Protein AF-A0A3A0A248-F1 (afdb_monomer)

Radius of gyration: 30.62 Å; Cα contacts (8 Å, |Δi|>4): 79; chains: 1; bounding box: 76×44×83 Å

pLDDT: mean 77.92, std 23.48, range [29.11, 97.94]

Secondary structure (DSSP, 8-state):
---------------------------PPP---PPPPPSSHHHHHHHHHHHHHHHHHHHHHHHHHHHS--TT-HHHHHHHHHHHHHHHHHHHHHHT----GGGHHHHHHHHHHHHHHHHHHHHHHTT-

Mean predicted aligned error: 14.12 Å

Structure (mmCIF, N/CA/C/O backbone):
data_AF-A0A3A0A248-F1
#
_entry.id   AF-A0A3A0A248-F1
#
loop_
_atom_site.group_PDB
_atom_site.id
_atom_site.type_symbol
_atom_site.label_atom_id
_atom_site.label_alt_id
_atom_site.label_comp_id
_atom_site.label_asym_id
_atom_site.label_entity_id
_atom_site.label_seq_id
_atom_site.pdbx_PDB_ins_code
_atom_site.Cartn_x
_atom_site.Cartn_y
_atom_site.Cartn_z
_atom_site.occupancy
_atom_site.B_iso_or_equiv
_atom_site.auth_seq_id
_atom_site.auth_comp_id
_atom_site.auth_asym_id
_atom_site.auth_atom_id
_atom_site.pdbx_PDB_model_num
ATOM 1 N N . MET A 1 1 ? 54.049 33.594 62.233 1.00 39.94 1 MET A N 1
ATOM 2 C CA . MET A 1 1 ? 55.459 33.310 61.878 1.00 39.94 1 MET A CA 1
ATOM 3 C C . MET A 1 1 ? 55.909 32.084 62.657 1.00 39.94 1 MET A C 1
ATOM 5 O O . MET A 1 1 ? 55.478 31.968 63.795 1.00 39.94 1 MET A O 1
ATOM 9 N N . ALA A 1 2 ? 56.770 31.252 62.048 1.00 32.22 2 ALA A N 1
ATOM 10 C CA . ALA A 1 2 ? 57.270 29.936 62.500 1.00 32.22 2 ALA A CA 1
ATOM 11 C C . ALA A 1 2 ? 56.235 28.797 62.398 1.00 32.22 2 ALA A C 1
ATOM 13 O O . ALA A 1 2 ? 55.084 28.992 62.760 1.00 32.22 2 ALA A O 1
ATOM 14 N N . GLY A 1 3 ? 56.520 27.593 61.899 1.00 29.64 3 GLY A N 1
ATOM 15 C CA . GLY A 1 3 ? 57.706 26.941 61.324 1.00 29.64 3 GLY A CA 1
ATOM 16 C C . GLY A 1 3 ? 57.224 25.548 60.858 1.00 29.64 3 GLY A C 1
ATOM 17 O O . GLY A 1 3 ? 56.360 24.966 61.498 1.00 29.64 3 GLY A O 1
ATOM 18 N N . MET A 1 4 ? 57.448 25.149 59.607 1.00 29.11 4 MET A N 1
ATOM 19 C CA . MET A 1 4 ? 58.563 24.318 59.129 1.00 29.11 4 MET A CA 1
ATOM 20 C C . MET A 1 4 ? 58.540 22.834 59.584 1.00 29.11 4 MET A C 1
ATOM 22 O O . MET A 1 4 ? 58.670 22.528 60.761 1.00 29.11 4 MET A O 1
ATOM 26 N N . ILE A 1 5 ? 58.540 21.964 58.561 1.00 40.81 5 ILE A N 1
ATOM 27 C CA . ILE A 1 5 ? 59.083 20.591 58.465 1.00 40.81 5 ILE A CA 1
ATOM 28 C C . ILE A 1 5 ? 58.264 19.419 59.044 1.00 40.81 5 ILE A C 1
ATOM 30 O O . ILE A 1 5 ? 58.399 19.035 60.198 1.00 40.81 5 ILE A O 1
ATOM 34 N N . ALA A 1 6 ? 57.577 18.712 58.145 1.00 36.81 6 ALA A N 1
ATOM 35 C CA . ALA A 1 6 ? 57.529 17.248 58.122 1.00 36.81 6 ALA A CA 1
ATOM 36 C C . ALA A 1 6 ? 57.695 16.862 56.641 1.00 36.81 6 ALA A C 1
ATOM 38 O O . ALA A 1 6 ? 56.931 17.304 55.792 1.00 36.81 6 ALA A O 1
ATOM 39 N N . GLY A 1 7 ? 58.810 16.271 56.231 1.00 35.69 7 GLY A N 1
ATOM 40 C CA . GLY A 1 7 ? 59.058 14.850 56.445 1.00 35.69 7 GLY A CA 1
ATOM 41 C C . GLY A 1 7 ? 58.950 14.158 55.087 1.00 35.69 7 GLY A C 1
ATOM 42 O O . GLY A 1 7 ? 57.960 13.509 54.780 1.00 35.69 7 GLY A O 1
ATOM 43 N N . LEU A 1 8 ? 59.955 14.409 54.251 1.00 32.59 8 LEU A N 1
ATOM 44 C CA . LEU A 1 8 ? 60.153 13.843 52.923 1.00 32.59 8 LEU A CA 1
ATOM 45 C C . LEU A 1 8 ? 60.526 12.357 53.054 1.00 32.59 8 LEU A C 1
ATOM 47 O O . LEU A 1 8 ? 61.578 12.043 53.604 1.00 32.59 8 LEU A O 1
ATOM 51 N N . VAL A 1 9 ? 59.711 11.455 52.505 1.00 35.62 9 VAL A N 1
ATOM 52 C CA . VAL A 1 9 ? 60.151 10.098 52.147 1.00 35.62 9 VAL A CA 1
ATOM 53 C C . VAL A 1 9 ? 59.957 9.942 50.644 1.00 35.62 9 VAL A C 1
ATOM 55 O O . VAL A 1 9 ? 58.849 9.739 50.157 1.00 35.62 9 VAL A O 1
ATOM 58 N N . LEU A 1 10 ? 61.062 10.087 49.908 1.00 39.94 10 LEU A N 1
ATOM 59 C CA . LEU A 1 10 ? 61.178 9.639 48.526 1.00 39.94 10 LEU A CA 1
ATOM 60 C C . LEU A 1 10 ? 61.187 8.112 48.513 1.00 39.94 10 LEU A C 1
ATOM 62 O O . LEU A 1 10 ? 62.099 7.502 49.066 1.00 39.94 10 LEU A O 1
ATOM 66 N N . THR A 1 11 ? 60.251 7.503 47.794 1.00 40.66 11 THR A N 1
ATOM 67 C CA . THR A 1 11 ? 60.532 6.236 47.116 1.00 40.66 11 THR A CA 1
ATOM 68 C C . THR A 1 11 ? 60.042 6.315 45.681 1.00 40.66 11 THR A C 1
ATOM 70 O O . THR A 1 11 ? 59.021 6.923 45.366 1.00 40.66 11 THR A O 1
ATOM 73 N N . SER A 1 12 ? 60.902 5.805 44.814 1.00 39.94 12 SER A N 1
ATOM 74 C CA . SER A 1 12 ? 60.991 6.123 43.405 1.00 39.94 12 SER A CA 1
ATOM 75 C C . SER A 1 12 ? 59.865 5.534 42.568 1.00 39.94 12 SER A C 1
ATOM 77 O O . SER A 1 12 ? 59.382 4.426 42.783 1.00 39.94 12 SER A O 1
ATOM 79 N N . THR A 1 13 ? 59.527 6.302 41.546 1.00 44.97 13 THR A N 1
ATOM 80 C CA . THR A 1 13 ? 58.645 6.001 40.430 1.00 44.97 13 THR A CA 1
ATOM 81 C C . THR A 1 13 ? 59.115 4.780 39.636 1.00 44.97 13 THR A C 1
ATOM 83 O O . THR A 1 13 ? 60.264 4.731 39.203 1.00 44.97 13 THR A O 1
ATOM 86 N N . PHE A 1 14 ? 58.188 3.886 39.292 1.00 42.19 14 PHE A N 1
ATOM 87 C CA . PHE A 1 14 ? 58.197 3.243 37.979 1.00 42.19 14 PHE A CA 1
ATOM 88 C C . PHE A 1 14 ? 56.863 3.530 37.294 1.00 42.19 14 PHE A C 1
ATOM 90 O O . PHE A 1 14 ? 55.819 2.995 37.652 1.00 42.19 14 PHE A O 1
ATOM 97 N N . ILE A 1 15 ? 56.920 4.432 36.313 1.00 43.00 15 ILE A N 1
ATOM 98 C CA . ILE A 1 15 ? 55.854 4.677 35.345 1.00 43.00 15 ILE A CA 1
ATOM 99 C C . ILE A 1 15 ? 55.853 3.494 34.379 1.00 43.00 15 ILE A C 1
ATOM 101 O O . ILE A 1 15 ? 56.835 3.274 33.672 1.00 43.00 15 ILE A O 1
ATOM 105 N N . THR A 1 16 ? 54.742 2.768 34.304 1.00 38.66 16 THR A N 1
ATOM 106 C CA . THR A 1 16 ? 54.402 1.951 33.133 1.00 38.66 16 THR A CA 1
ATOM 107 C C . THR A 1 16 ? 53.162 2.553 32.471 1.00 38.66 16 THR A C 1
ATOM 109 O O . THR A 1 16 ? 52.197 2.918 33.135 1.00 38.66 16 THR A O 1
ATOM 112 N N . ARG A 1 17 ? 53.255 2.752 31.152 1.00 34.88 17 ARG A N 1
ATOM 113 C CA . ARG A 1 17 ? 52.268 3.388 30.266 1.00 34.88 17 ARG A CA 1
ATOM 114 C C . ARG A 1 17 ? 50.943 2.592 30.188 1.00 34.88 17 ARG A C 1
ATOM 116 O O . ARG A 1 17 ? 50.999 1.389 29.985 1.00 34.88 17 ARG A O 1
ATOM 123 N N . THR A 1 18 ? 49.814 3.308 30.323 1.00 41.06 18 THR A N 1
ATOM 124 C CA . THR A 1 18 ? 48.546 3.358 29.522 1.00 41.06 18 THR A CA 1
ATOM 125 C C . THR A 1 18 ? 48.153 2.107 28.682 1.00 41.06 18 THR A C 1
ATOM 127 O O . THR A 1 18 ? 49.028 1.598 27.985 1.00 41.06 18 THR A O 1
ATOM 130 N N . PRO A 1 19 ? 46.862 1.665 28.604 1.00 43.41 19 PRO A N 1
ATOM 131 C CA . PRO A 1 19 ? 45.691 2.541 28.493 1.00 43.41 19 PRO A CA 1
ATOM 132 C C . PRO A 1 19 ? 44.464 2.261 29.372 1.00 43.41 19 PRO A C 1
ATOM 134 O O . PRO A 1 19 ? 44.278 1.197 29.953 1.00 43.41 19 PRO A O 1
ATOM 137 N N . ALA A 1 20 ? 43.647 3.314 29.445 1.00 42.88 20 ALA A N 1
ATOM 138 C CA . ALA A 1 20 ? 42.375 3.421 30.135 1.00 42.88 20 ALA A CA 1
ATOM 139 C C . ALA A 1 20 ? 41.428 2.261 29.805 1.00 42.88 20 ALA A C 1
ATOM 141 O O . ALA A 1 20 ? 41.170 1.959 28.640 1.00 42.88 20 ALA A O 1
ATOM 142 N N . ALA A 1 21 ? 40.877 1.652 30.853 1.00 41.91 21 ALA A N 1
ATOM 143 C CA . ALA A 1 21 ? 39.737 0.765 30.737 1.00 41.91 21 ALA A CA 1
ATOM 144 C C . ALA A 1 21 ? 38.492 1.594 30.385 1.00 41.91 21 ALA A C 1
ATOM 146 O O . ALA A 1 21 ? 37.978 2.341 31.213 1.00 41.91 21 ALA A O 1
ATOM 147 N N . SER A 1 22 ? 38.098 1.453 29.121 1.00 43.69 22 SER A N 1
ATOM 148 C CA . SER A 1 22 ? 36.746 1.465 28.561 1.00 43.69 22 SER A CA 1
ATOM 149 C C . SER A 1 22 ? 35.740 2.476 29.107 1.00 43.69 22 SER A C 1
ATOM 151 O O . SER A 1 22 ? 35.156 2.327 30.177 1.00 43.69 22 SER A O 1
ATOM 153 N N . GLU A 1 23 ? 35.482 3.444 28.237 1.00 43.66 23 GLU A N 1
ATOM 154 C CA . GLU A 1 23 ? 34.335 4.336 28.175 1.00 43.66 23 GLU A CA 1
ATOM 155 C C . GLU A 1 23 ? 33.047 3.693 28.715 1.00 43.66 23 GLU A C 1
ATOM 157 O O . GLU A 1 23 ? 32.578 2.655 28.237 1.00 43.66 23 GLU A O 1
ATOM 162 N N . ALA A 1 24 ? 32.453 4.358 29.706 1.00 39.50 24 ALA A N 1
ATOM 163 C CA . ALA A 1 24 ? 31.053 4.196 30.039 1.00 39.50 24 ALA A CA 1
ATOM 164 C C . ALA A 1 24 ? 30.239 4.548 28.787 1.00 39.50 24 ALA A C 1
ATOM 166 O O . ALA A 1 24 ? 30.026 5.714 28.468 1.00 39.50 24 ALA A O 1
ATOM 167 N N . SER A 1 25 ? 29.834 3.520 28.044 1.00 41.91 25 SER A N 1
ATOM 168 C CA . SER A 1 25 ? 28.882 3.647 26.951 1.00 41.91 25 SER A CA 1
ATOM 169 C C . SER A 1 25 ? 27.530 4.008 27.564 1.00 41.91 25 SER A C 1
ATOM 171 O O . SER A 1 25 ? 26.768 3.139 27.996 1.00 41.91 25 SER A O 1
ATOM 173 N N . GLU A 1 26 ? 27.260 5.311 27.661 1.00 44.22 26 GLU A N 1
ATOM 174 C CA . GLU A 1 26 ? 25.910 5.849 27.783 1.00 44.22 26 GLU A CA 1
ATOM 175 C C . GLU A 1 26 ? 25.095 5.272 26.626 1.00 44.22 26 GLU A C 1
ATOM 177 O O . GLU A 1 26 ? 25.164 5.724 25.482 1.00 44.22 26 GLU A O 1
ATOM 182 N N . ARG A 1 27 ? 24.330 4.216 26.912 1.00 47.25 27 ARG A N 1
ATOM 183 C CA . ARG A 1 27 ? 23.255 3.789 26.028 1.00 47.25 27 ARG A CA 1
ATOM 184 C C . ARG A 1 27 ? 22.237 4.918 26.017 1.00 47.25 27 ARG A C 1
ATOM 186 O O . ARG A 1 27 ? 21.394 5.008 26.905 1.00 47.25 27 ARG A O 1
ATOM 193 N N . GLN A 1 28 ? 22.330 5.768 25.004 1.00 43.03 28 GLN A N 1
ATOM 194 C CA . GLN A 1 28 ? 21.237 6.630 24.592 1.00 43.03 28 GLN A CA 1
ATOM 195 C C . GLN A 1 28 ? 19.978 5.749 24.496 1.00 43.03 28 GLN A C 1
ATOM 197 O O . GLN A 1 28 ? 20.024 4.722 23.808 1.00 43.03 28 GLN A O 1
ATOM 202 N N . PRO A 1 29 ? 18.886 6.058 25.221 1.00 54.00 29 PRO A N 1
ATOM 203 C CA . PRO A 1 29 ? 17.676 5.263 25.129 1.00 54.00 29 PRO A CA 1
ATOM 204 C C . PRO A 1 29 ? 17.223 5.287 23.672 1.00 54.00 29 PRO A C 1
ATOM 206 O O . PRO A 1 29 ? 16.965 6.348 23.104 1.00 54.00 29 PRO A O 1
ATOM 209 N N . VAL A 1 30 ? 17.180 4.107 23.053 1.00 51.12 30 VAL A N 1
ATOM 210 C CA . VAL A 1 30 ? 16.521 3.931 21.761 1.00 51.12 30 VAL A CA 1
ATOM 211 C C . VAL A 1 30 ? 15.094 4.437 21.966 1.00 51.12 30 VAL A C 1
ATOM 213 O O . VAL A 1 30 ? 14.451 3.976 22.914 1.00 51.12 30 VAL A O 1
ATOM 216 N N . PRO A 1 31 ? 14.594 5.403 21.173 1.00 51.19 31 PRO A N 1
ATOM 217 C CA . PRO A 1 31 ? 13.211 5.823 21.291 1.00 51.19 31 PRO A CA 1
ATOM 218 C C . PRO A 1 31 ? 12.339 4.593 21.057 1.00 51.19 31 PRO A C 1
ATOM 220 O O . PRO A 1 31 ? 12.257 4.065 19.948 1.00 51.19 31 PRO A O 1
ATOM 223 N N . THR A 1 32 ? 11.721 4.101 22.127 1.00 52.72 32 THR A N 1
ATOM 224 C CA . THR A 1 32 ? 10.654 3.119 22.023 1.00 52.72 32 THR A CA 1
ATOM 225 C C . THR A 1 32 ? 9.507 3.840 21.331 1.00 52.72 32 THR A C 1
ATOM 227 O O . THR A 1 32 ? 8.808 4.643 21.946 1.00 52.72 32 THR A O 1
ATOM 230 N N . PHE A 1 33 ? 9.355 3.614 20.026 1.00 48.91 33 PHE A N 1
ATOM 231 C CA . PHE A 1 33 ? 8.180 4.041 19.279 1.00 48.91 33 PHE A CA 1
ATOM 232 C C . PHE A 1 33 ? 7.001 3.197 19.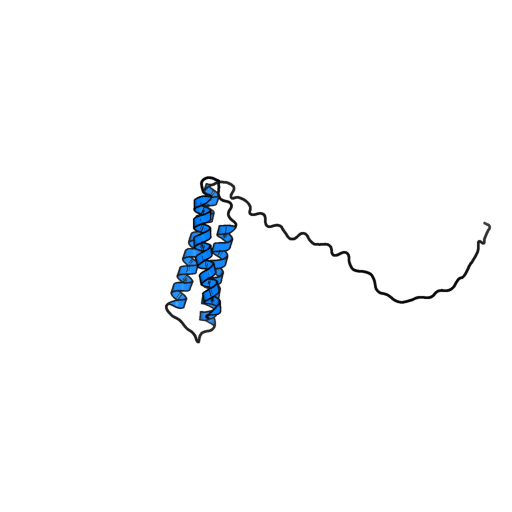755 1.00 48.91 33 PHE A C 1
ATOM 234 O O . PHE A 1 33 ? 6.676 2.166 19.171 1.00 48.91 33 PHE A O 1
ATOM 241 N N . THR A 1 34 ? 6.394 3.602 20.864 1.00 53.91 34 THR A N 1
ATOM 242 C CA . THR A 1 34 ? 5.118 3.040 21.287 1.00 53.91 34 THR A CA 1
ATOM 243 C C . THR A 1 34 ? 4.077 3.504 20.270 1.00 53.91 34 THR A C 1
ATOM 245 O O . THR A 1 34 ? 3.926 4.716 20.096 1.00 53.91 34 THR A O 1
ATOM 248 N N . PRO A 1 35 ? 3.388 2.596 19.558 1.00 56.50 35 PRO A N 1
ATOM 249 C CA . PRO A 1 35 ? 2.324 2.995 18.650 1.00 56.50 35 PRO A CA 1
ATOM 250 C C . PRO A 1 35 ? 1.252 3.732 19.454 1.00 56.50 35 PRO A C 1
ATOM 252 O O . PRO A 1 35 ? 0.661 3.173 20.378 1.00 56.50 35 PRO A O 1
ATOM 255 N N . THR A 1 36 ? 1.040 5.011 19.146 1.00 57.03 36 THR A N 1
ATOM 256 C CA . THR A 1 36 ? -0.028 5.795 19.765 1.00 57.03 36 THR A CA 1
ATOM 257 C C . THR A 1 36 ? -1.357 5.254 19.254 1.00 57.03 36 THR A C 1
ATOM 259 O O . THR A 1 36 ? -1.577 5.268 18.038 1.00 57.03 36 THR A O 1
ATOM 262 N N . PRO A 1 37 ? -2.258 4.787 20.134 1.00 55.47 37 PRO A N 1
ATOM 263 C CA . PRO A 1 37 ? -3.579 4.393 19.698 1.00 55.47 37 PRO A CA 1
ATOM 264 C C . PRO A 1 37 ? -4.285 5.599 19.073 1.00 55.47 37 PRO A C 1
ATOM 266 O O . PRO A 1 37 ? -4.219 6.693 19.641 1.00 55.47 37 PRO A O 1
ATOM 269 N N . PRO A 1 38 ? -4.964 5.437 17.929 1.00 61.00 38 PRO A N 1
ATOM 270 C CA . PRO A 1 38 ? -5.916 6.442 17.481 1.00 61.00 38 PRO A CA 1
ATOM 271 C C . PRO A 1 38 ? -6.885 6.764 18.630 1.00 61.00 38 PRO A C 1
ATOM 273 O O . PRO A 1 38 ? -7.354 5.860 19.324 1.00 61.00 38 PRO A O 1
ATOM 276 N N . ALA A 1 39 ? -7.150 8.054 18.858 1.00 56.81 39 ALA A N 1
ATOM 277 C CA . ALA A 1 39 ? -7.889 8.540 20.028 1.00 56.81 39 ALA A CA 1
ATOM 278 C C . ALA A 1 39 ? -9.336 8.006 20.104 1.00 56.81 39 ALA A C 1
ATOM 280 O O . ALA A 1 39 ? -9.964 8.050 21.163 1.00 56.81 39 ALA A O 1
ATOM 281 N N . SER A 1 40 ? -9.853 7.469 18.995 1.00 67.56 40 SER A N 1
ATOM 282 C CA . SER A 1 40 ? -11.158 6.827 18.882 1.00 67.56 40 SER A CA 1
ATOM 283 C C . SER A 1 40 ? -11.181 5.727 17.808 1.00 67.56 40 SER A C 1
ATOM 285 O O . SER A 1 40 ? -10.301 5.628 16.950 1.00 67.56 40 SER A O 1
ATOM 287 N N . GLY A 1 41 ? -12.247 4.917 17.796 1.00 69.69 41 GLY A N 1
ATOM 288 C CA . GLY A 1 41 ? -12.485 3.947 16.720 1.00 69.69 41 GLY A CA 1
ATOM 289 C C . GLY A 1 41 ? -12.728 4.585 15.342 1.00 69.69 41 GLY A C 1
ATOM 290 O O . GLY A 1 41 ? -12.431 3.959 14.327 1.00 69.69 41 GLY A O 1
ATOM 291 N N . ALA A 1 42 ? -13.217 5.830 15.290 1.00 75.06 42 ALA A N 1
ATOM 292 C CA . ALA A 1 42 ? -13.369 6.576 14.038 1.00 75.06 42 ALA A CA 1
ATOM 293 C C . ALA A 1 42 ? -12.005 7.000 13.469 1.00 75.06 42 ALA A C 1
ATOM 295 O O . ALA A 1 42 ? -11.764 6.847 12.272 1.00 75.06 42 ALA A O 1
ATOM 296 N N . ASP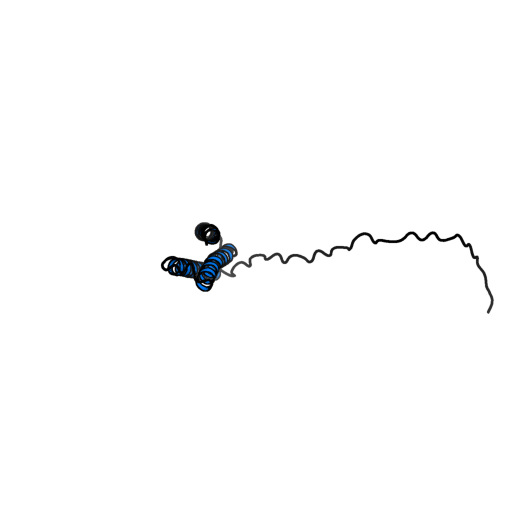 A 1 43 ? -11.088 7.437 14.338 1.00 86.19 43 ASP A N 1
ATOM 297 C CA . ASP A 1 43 ? -9.712 7.771 13.954 1.00 86.19 43 ASP A CA 1
ATOM 298 C C . ASP A 1 43 ? -8.971 6.532 13.435 1.00 86.19 43 ASP A C 1
ATOM 300 O O . ASP A 1 43 ? -8.256 6.600 12.434 1.00 86.19 43 ASP A O 1
ATOM 304 N N . TYR A 1 44 ? -9.206 5.370 14.059 1.00 90.50 44 TYR A N 1
ATOM 305 C CA . TYR A 1 44 ? -8.697 4.094 13.563 1.00 90.50 44 TYR A CA 1
ATOM 306 C C . TYR A 1 44 ? -9.214 3.782 12.154 1.00 90.50 44 TYR A C 1
ATOM 308 O O . TYR A 1 44 ? -8.422 3.471 11.266 1.00 90.50 44 TYR A O 1
ATOM 316 N N . ALA A 1 45 ? -10.530 3.861 11.935 1.00 90.12 45 ALA A N 1
ATOM 317 C CA . ALA A 1 45 ? -11.129 3.519 10.648 1.00 90.12 45 ALA A CA 1
ATOM 318 C C . ALA A 1 45 ? -10.620 4.430 9.520 1.00 90.12 45 ALA A C 1
ATOM 320 O O . ALA A 1 45 ? -10.309 3.946 8.429 1.00 90.12 45 ALA A O 1
ATOM 321 N N . ALA A 1 46 ? -10.472 5.731 9.790 1.00 91.88 46 ALA A N 1
ATOM 322 C CA . ALA A 1 46 ? -9.892 6.681 8.846 1.00 91.88 46 ALA A CA 1
ATOM 323 C C . ALA A 1 46 ? -8.430 6.332 8.520 1.00 91.88 46 ALA A C 1
ATOM 325 O O . ALA A 1 46 ? -8.066 6.240 7.347 1.00 91.88 46 ALA A O 1
ATOM 326 N N . ALA A 1 47 ? -7.611 6.055 9.539 1.00 92.25 47 ALA A N 1
ATOM 327 C CA . ALA A 1 47 ? -6.210 5.688 9.349 1.00 92.25 47 ALA A CA 1
ATOM 328 C C . ALA A 1 47 ? -6.045 4.357 8.594 1.00 92.25 47 ALA A C 1
ATOM 330 O O . ALA A 1 47 ? -5.221 4.255 7.684 1.00 92.25 47 ALA A O 1
ATOM 331 N N . ALA A 1 48 ? -6.862 3.349 8.911 1.00 92.25 48 ALA A N 1
ATOM 332 C CA . ALA A 1 48 ? -6.858 2.064 8.215 1.00 92.25 48 ALA A CA 1
ATOM 333 C C . ALA A 1 48 ? -7.290 2.210 6.746 1.00 92.25 48 ALA A C 1
ATOM 335 O O . ALA A 1 48 ? -6.697 1.588 5.864 1.00 92.25 48 ALA A O 1
ATOM 336 N N . THR A 1 49 ? -8.277 3.069 6.470 1.00 94.00 49 THR A N 1
ATOM 337 C CA . THR A 1 49 ? -8.726 3.389 5.104 1.00 94.00 49 THR A CA 1
ATOM 338 C C . THR A 1 49 ? -7.634 4.102 4.308 1.00 94.00 49 THR A C 1
ATOM 340 O O . THR A 1 49 ? -7.402 3.773 3.141 1.00 94.00 49 THR A O 1
ATOM 343 N N . GLN A 1 50 ? -6.924 5.046 4.931 1.00 94.69 50 GLN A N 1
ATOM 344 C CA . GLN A 1 50 ? -5.797 5.725 4.296 1.00 94.69 50 GLN A CA 1
ATOM 345 C C . GLN A 1 50 ? -4.682 4.730 3.957 1.00 94.69 50 GLN A C 1
ATOM 347 O O . GLN A 1 50 ? -4.256 4.666 2.807 1.00 94.69 50 GLN A O 1
ATOM 352 N N . ALA A 1 51 ? -4.285 3.879 4.909 1.00 93.31 51 ALA A N 1
ATOM 353 C CA . ALA A 1 51 ? -3.252 2.871 4.678 1.00 93.31 51 ALA A CA 1
ATOM 354 C C . ALA A 1 51 ? -3.639 1.874 3.566 1.00 93.31 51 ALA A C 1
ATOM 356 O O . ALA A 1 51 ? -2.804 1.510 2.737 1.00 93.31 51 ALA A O 1
ATOM 357 N N . GLN A 1 52 ? -4.912 1.467 3.492 1.00 94.88 52 GLN A N 1
ATOM 358 C CA . GLN A 1 52 ? -5.428 0.655 2.382 1.00 94.88 52 GLN A CA 1
ATOM 359 C C . GLN A 1 52 ? -5.357 1.377 1.036 1.00 94.88 52 GLN A C 1
ATOM 361 O O . GLN A 1 52 ? -4.997 0.769 0.027 1.00 94.88 52 GLN A O 1
ATOM 366 N N . THR A 1 53 ? -5.705 2.662 1.012 1.00 96.62 53 THR A N 1
ATOM 367 C CA . THR A 1 53 ? -5.655 3.481 -0.203 1.00 96.62 53 THR A CA 1
ATOM 368 C C . THR A 1 53 ? -4.221 3.601 -0.707 1.00 96.62 53 THR A C 1
ATOM 370 O O . THR A 1 53 ? -3.967 3.376 -1.891 1.00 96.62 53 THR A O 1
ATOM 373 N N . ASP A 1 54 ? -3.276 3.867 0.193 1.00 95.31 54 ASP A N 1
ATOM 374 C CA . ASP A 1 54 ? -1.852 3.957 -0.129 1.00 95.31 54 ASP A CA 1
ATOM 375 C C . ASP A 1 54 ? -1.322 2.626 -0.679 1.00 95.31 54 ASP A C 1
ATOM 377 O O . ASP A 1 54 ? -0.637 2.600 -1.705 1.00 95.31 54 ASP A O 1
ATOM 381 N N . LEU A 1 55 ? -1.712 1.505 -0.059 1.00 96.38 55 LEU A N 1
ATOM 382 C CA . LEU A 1 55 ? -1.373 0.162 -0.527 1.00 96.38 55 LEU A CA 1
ATOM 383 C C . LEU A 1 55 ? -1.914 -0.099 -1.941 1.00 96.38 55 LEU A C 1
ATOM 385 O O . LEU A 1 55 ? -1.170 -0.533 -2.822 1.00 96.38 55 LEU A O 1
ATOM 389 N N . ALA A 1 56 ? -3.194 0.193 -2.185 1.00 96.88 56 ALA A N 1
ATOM 390 C CA . ALA A 1 56 ? -3.834 -0.017 -3.482 1.00 96.88 56 ALA A CA 1
ATOM 391 C C . ALA A 1 56 ? -3.200 0.843 -4.588 1.00 96.88 56 ALA A C 1
ATOM 393 O O . ALA A 1 56 ? -2.981 0.368 -5.708 1.00 96.88 56 ALA A O 1
ATOM 394 N N . GLN A 1 57 ? -2.861 2.098 -4.280 1.00 97.81 57 GLN A N 1
ATOM 395 C CA . GLN A 1 57 ? -2.170 2.994 -5.204 1.00 97.81 57 GLN A CA 1
ATOM 396 C C . GLN A 1 57 ? -0.756 2.501 -5.525 1.00 97.81 57 GLN A C 1
ATOM 398 O O . GLN A 1 57 ? -0.357 2.512 -6.694 1.00 97.81 57 GLN A O 1
ATOM 403 N N . ALA A 1 58 ? -0.012 2.039 -4.516 1.00 96.88 58 ALA A N 1
ATOM 404 C CA . ALA A 1 58 ? 1.329 1.494 -4.693 1.00 96.88 58 ALA A CA 1
ATOM 405 C C . ALA A 1 58 ? 1.309 0.227 -5.565 1.00 96.88 58 ALA A C 1
ATOM 407 O O . ALA A 1 58 ? 2.017 0.168 -6.571 1.00 96.88 58 ALA A O 1
ATOM 408 N N . LEU A 1 59 ? 0.416 -0.725 -5.274 1.00 96.88 59 LEU A N 1
ATOM 409 C CA . LEU A 1 59 ? 0.225 -1.936 -6.083 1.00 96.88 59 LEU A CA 1
ATOM 410 C C . LEU A 1 59 ? -0.181 -1.607 -7.525 1.00 96.88 59 LEU A C 1
ATOM 412 O O . LEU A 1 59 ? 0.372 -2.162 -8.474 1.00 96.88 59 LEU A O 1
ATOM 416 N N . SER A 1 60 ? -1.086 -0.645 -7.713 1.00 97.94 60 SER A N 1
ATOM 417 C CA . SER A 1 60 ? -1.490 -0.185 -9.048 1.00 97.94 60 SER A CA 1
ATOM 418 C C . SER A 1 60 ? -0.335 0.473 -9.811 1.00 97.94 60 SER A C 1
ATOM 420 O O . SER A 1 60 ? -0.241 0.357 -11.035 1.00 97.94 60 SER A O 1
ATOM 422 N N . ARG A 1 61 ? 0.570 1.181 -9.120 1.00 97.56 61 ARG A N 1
ATOM 423 C CA . ARG A 1 61 ? 1.778 1.744 -9.740 1.00 97.56 61 ARG A CA 1
ATOM 424 C C . ARG A 1 61 ? 2.745 0.639 -10.157 1.00 97.56 61 ARG A C 1
ATOM 426 O O . ARG A 1 61 ? 3.208 0.695 -11.293 1.00 97.56 61 ARG A O 1
ATOM 433 N N . VAL A 1 62 ? 2.989 -0.355 -9.301 1.00 96.19 62 VAL A N 1
ATOM 434 C CA . VAL A 1 62 ? 3.806 -1.531 -9.643 1.00 96.19 62 VAL A CA 1
ATOM 435 C C . VAL A 1 62 ? 3.231 -2.236 -10.873 1.00 96.19 62 VAL A C 1
ATOM 437 O O . VAL A 1 62 ? 3.940 -2.411 -11.860 1.00 96.19 62 VAL A O 1
ATOM 440 N N . GLY A 1 63 ? 1.930 -2.546 -10.869 1.00 95.69 63 GLY A N 1
ATOM 441 C CA . GLY A 1 63 ? 1.261 -3.211 -11.990 1.00 95.69 63 GLY A CA 1
ATOM 442 C C . GLY A 1 63 ? 1.386 -2.446 -13.311 1.00 95.69 63 GLY A C 1
ATOM 443 O O . GLY A 1 63 ? 1.687 -3.045 -14.340 1.00 95.69 63 GLY A O 1
ATOM 444 N N . ARG A 1 64 ? 1.240 -1.112 -13.291 1.00 97.44 64 ARG A N 1
ATOM 445 C CA . ARG A 1 64 ? 1.444 -0.278 -14.490 1.00 97.44 64 ARG A CA 1
ATOM 446 C C . ARG A 1 64 ? 2.885 -0.300 -14.994 1.00 97.44 64 ARG A C 1
ATOM 448 O O . ARG A 1 64 ? 3.090 -0.407 -16.196 1.00 97.44 64 ARG A O 1
ATOM 455 N N . LEU A 1 65 ? 3.869 -0.186 -14.102 1.00 96.38 65 LEU A N 1
ATOM 456 C CA . LEU A 1 65 ? 5.280 -0.163 -14.495 1.00 96.38 65 LEU A CA 1
ATOM 457 C C . LEU A 1 65 ? 5.738 -1.516 -15.052 1.00 96.38 65 LEU A C 1
ATOM 459 O O . LEU A 1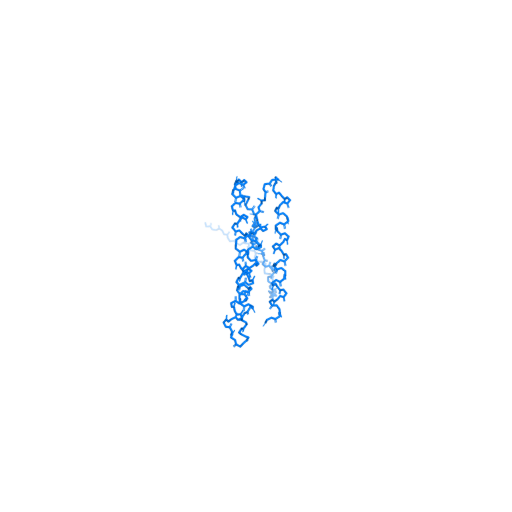 65 ? 6.442 -1.548 -16.059 1.00 96.38 65 LEU A O 1
ATOM 463 N N . ILE A 1 66 ? 5.309 -2.615 -14.428 1.00 93.25 66 ILE A N 1
ATOM 464 C CA . ILE A 1 66 ? 5.625 -3.977 -14.876 1.00 93.25 66 ILE A CA 1
ATOM 465 C C . ILE A 1 66 ? 4.868 -4.327 -16.165 1.00 93.25 66 ILE A C 1
ATOM 467 O O . ILE A 1 66 ? 5.409 -5.032 -17.011 1.00 93.25 66 ILE A O 1
ATOM 471 N N . GLY A 1 67 ? 3.652 -3.805 -16.361 1.00 94.75 67 GLY A N 1
ATOM 472 C CA . GLY A 1 67 ? 2.858 -4.040 -17.572 1.00 94.75 67 GLY A CA 1
ATOM 473 C C . GLY A 1 67 ? 3.475 -3.480 -18.860 1.00 94.75 67 GLY A C 1
ATOM 474 O O . GLY A 1 67 ? 3.139 -3.942 -19.948 1.00 94.75 67 GLY A O 1
ATOM 475 N N . THR A 1 68 ? 4.394 -2.517 -18.757 1.00 94.31 68 THR A N 1
ATOM 476 C CA . THR A 1 68 ? 5.148 -1.962 -19.892 1.00 94.31 68 THR A CA 1
ATOM 477 C C . THR A 1 68 ? 6.629 -1.827 -19.523 1.00 94.31 68 THR A C 1
ATOM 479 O O . THR A 1 68 ? 7.085 -0.721 -19.209 1.00 94.31 68 THR A O 1
ATOM 482 N N . PRO A 1 69 ? 7.388 -2.936 -19.506 1.00 92.56 69 PRO A N 1
ATOM 483 C CA . PRO A 1 69 ? 8.744 -2.938 -18.978 1.00 92.56 69 PRO A CA 1
ATOM 484 C C . PRO A 1 69 ? 9.708 -2.173 -19.891 1.00 92.56 69 PRO A C 1
ATOM 486 O O . PRO A 1 69 ? 9.663 -2.299 -21.116 1.00 92.56 69 PRO A O 1
ATOM 489 N N . LYS A 1 70 ? 10.622 -1.411 -19.284 1.00 94.19 70 LYS A N 1
ATOM 490 C CA . LYS A 1 70 ? 11.721 -0.717 -19.971 1.00 94.19 70 LYS A CA 1
ATOM 491 C C . LYS A 1 70 ? 13.057 -1.163 -19.380 1.00 94.19 70 LYS A C 1
ATOM 493 O O . LYS A 1 70 ? 13.723 -0.412 -18.684 1.00 94.19 70 LYS A O 1
ATOM 498 N N . LEU A 1 71 ? 13.438 -2.410 -19.651 1.00 91.12 71 LEU A N 1
ATOM 499 C CA . LEU A 1 71 ? 14.560 -3.080 -18.974 1.00 91.12 71 LEU A CA 1
ATOM 500 C C . LEU A 1 71 ? 15.924 -2.392 -19.165 1.00 91.12 71 LEU A C 1
ATOM 502 O O . LEU A 1 71 ? 16.813 -2.554 -18.341 1.00 91.12 71 LEU A O 1
ATOM 506 N N . SER A 1 72 ? 16.097 -1.619 -20.238 1.00 94.44 72 SER A N 1
ATOM 507 C CA . SER A 1 72 ? 17.316 -0.841 -20.492 1.00 94.44 72 SER A CA 1
ATOM 508 C C . SER A 1 72 ? 17.302 0.561 -19.867 1.00 94.44 72 SER A C 1
ATOM 510 O O . SER A 1 72 ? 18.266 1.305 -20.027 1.00 94.44 72 SER A O 1
ATOM 512 N N . ASP A 1 73 ? 16.206 0.960 -19.220 1.00 95.06 73 ASP A N 1
ATOM 513 C CA . ASP A 1 73 ? 15.998 2.289 -18.648 1.00 95.06 73 ASP A CA 1
ATOM 514 C C . ASP A 1 73 ? 16.174 2.238 -17.122 1.00 95.06 73 ASP A C 1
ATOM 516 O O . ASP A 1 73 ? 15.332 1.716 -16.390 1.00 95.06 73 ASP A O 1
ATOM 520 N N . ALA A 1 74 ? 17.277 2.811 -16.632 1.00 94.25 74 ALA A N 1
ATOM 521 C CA . ALA A 1 74 ? 17.575 2.866 -15.201 1.00 94.25 74 ALA A CA 1
ATOM 522 C C . ALA A 1 74 ? 16.560 3.709 -14.403 1.00 94.25 74 ALA A C 1
ATOM 524 O O . ALA A 1 74 ? 16.374 3.484 -13.20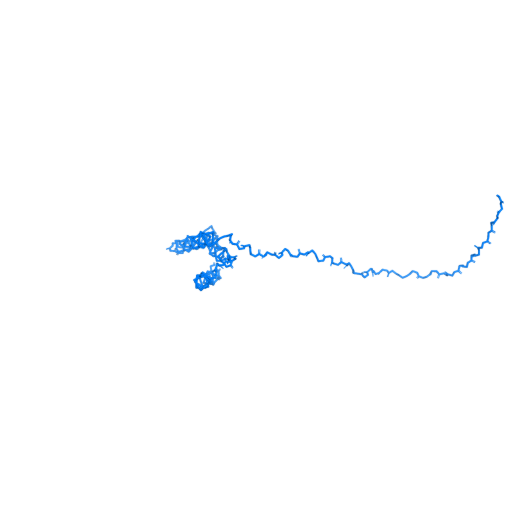8 1.00 94.25 74 ALA A O 1
ATOM 525 N N . ALA A 1 75 ? 15.883 4.672 -15.039 1.00 96.00 75 ALA A N 1
ATOM 526 C CA . ALA A 1 75 ? 14.830 5.432 -14.373 1.00 96.00 75 ALA A CA 1
ATOM 527 C C . ALA A 1 75 ? 13.581 4.567 -14.167 1.00 96.00 75 ALA A C 1
ATOM 529 O O . ALA A 1 75 ? 12.940 4.655 -13.123 1.00 96.00 75 ALA A O 1
ATOM 530 N N . TRP A 1 76 ? 13.263 3.687 -15.122 1.00 95.94 76 TRP A N 1
ATOM 531 C CA . TRP A 1 76 ? 12.160 2.737 -14.974 1.00 95.94 76 TRP A CA 1
ATOM 532 C C . TRP A 1 76 ? 12.400 1.755 -13.824 1.00 95.94 76 TRP A C 1
ATOM 534 O O . TRP A 1 76 ? 11.493 1.552 -13.018 1.00 95.94 76 TRP A O 1
ATOM 544 N N . SER A 1 77 ? 13.602 1.180 -13.699 1.00 94.56 77 SER A N 1
ATOM 545 C CA . SER A 1 77 ? 13.899 0.263 -12.587 1.00 94.56 77 SER A CA 1
ATOM 546 C C . SER A 1 77 ? 13.850 0.981 -11.233 1.00 94.56 77 SER A C 1
ATOM 548 O O . SER A 1 77 ? 13.245 0.472 -10.288 1.00 94.56 77 SER A O 1
ATOM 550 N N . GLY A 1 78 ? 14.375 2.210 -11.160 1.00 95.31 78 GLY A N 1
ATOM 551 C CA . GLY A 1 78 ? 14.233 3.076 -9.986 1.00 95.31 78 GLY A CA 1
ATOM 552 C C . GLY A 1 78 ? 12.769 3.346 -9.613 1.00 95.31 78 GLY A C 1
ATOM 553 O O . GLY A 1 78 ? 12.397 3.244 -8.443 1.00 95.31 78 GLY A O 1
ATOM 554 N N . ASP A 1 79 ? 11.917 3.613 -10.603 1.00 96.12 79 ASP A N 1
ATOM 555 C CA . ASP A 1 79 ? 10.476 3.809 -10.423 1.00 96.12 79 ASP A CA 1
ATOM 556 C C . ASP A 1 79 ? 9.766 2.549 -9.904 1.00 96.12 79 ASP A C 1
ATOM 558 O O . ASP A 1 79 ? 8.862 2.650 -9.067 1.00 96.12 79 ASP A O 1
ATOM 562 N N . VAL A 1 80 ? 10.157 1.362 -10.383 1.00 95.81 80 VAL A N 1
ATOM 563 C CA . VAL A 1 80 ? 9.598 0.085 -9.913 1.00 95.81 80 VAL A CA 1
ATOM 564 C C . VAL A 1 80 ? 9.976 -0.152 -8.454 1.00 95.81 80 VAL A C 1
ATOM 566 O O . VAL A 1 80 ? 9.090 -0.414 -7.638 1.00 95.81 80 VAL A O 1
ATOM 569 N N . HIS A 1 81 ? 11.250 0.022 -8.096 1.00 95.06 81 HIS A N 1
ATOM 570 C CA . HIS A 1 81 ? 11.709 -0.106 -6.710 1.00 95.06 81 HIS A CA 1
ATOM 571 C C . HIS A 1 81 ? 11.029 0.906 -5.785 1.00 95.06 81 HIS A C 1
ATOM 573 O O . HIS A 1 81 ? 10.567 0.544 -4.704 1.00 95.06 81 HIS A O 1
ATOM 579 N N . ALA A 1 82 ? 10.876 2.158 -6.222 1.00 95.25 82 ALA A N 1
ATOM 580 C CA . ALA A 1 82 ? 10.162 3.173 -5.455 1.00 95.25 82 ALA A CA 1
ATOM 581 C C . ALA A 1 82 ? 8.681 2.810 -5.243 1.00 95.25 82 ALA A C 1
ATOM 583 O O . ALA A 1 82 ? 8.120 3.081 -4.180 1.00 95.25 82 ALA A O 1
ATOM 584 N N . ALA A 1 83 ? 8.029 2.194 -6.232 1.00 95.94 83 ALA A N 1
ATOM 585 C CA . ALA A 1 83 ? 6.652 1.729 -6.098 1.00 95.94 83 ALA A CA 1
ATOM 586 C C . ALA A 1 83 ? 6.533 0.534 -5.133 1.00 95.94 83 ALA A C 1
ATOM 588 O O . ALA A 1 83 ? 5.614 0.510 -4.315 1.00 95.94 83 ALA A O 1
ATOM 589 N N . MET A 1 84 ? 7.477 -0.411 -5.172 1.00 95.50 84 MET A N 1
ATOM 590 C CA . MET A 1 84 ? 7.547 -1.536 -4.230 1.00 95.50 84 MET A CA 1
ATOM 591 C C . MET A 1 84 ? 7.802 -1.062 -2.791 1.00 95.50 84 MET A C 1
ATOM 593 O O . MET A 1 84 ? 7.083 -1.467 -1.881 1.00 95.50 84 MET A O 1
ATOM 597 N N . ALA A 1 85 ? 8.718 -0.114 -2.581 1.00 95.31 85 ALA A N 1
ATOM 598 C CA . ALA A 1 85 ? 8.975 0.476 -1.262 1.00 95.31 85 ALA A CA 1
ATOM 599 C C . ALA A 1 85 ? 7.740 1.193 -0.673 1.00 95.31 85 ALA A C 1
ATOM 601 O O . ALA A 1 85 ? 7.534 1.225 0.544 1.00 95.31 85 ALA A O 1
ATOM 602 N N . ARG A 1 86 ? 6.862 1.745 -1.524 1.00 95.69 86 ARG A N 1
ATOM 603 C CA . ARG A 1 86 ? 5.582 2.324 -1.076 1.00 95.69 86 ARG A CA 1
ATOM 604 C C . ARG A 1 86 ? 4.596 1.263 -0.584 1.00 95.69 86 ARG A C 1
ATOM 606 O O . ARG A 1 86 ? 3.854 1.549 0.351 1.00 95.69 86 ARG A O 1
ATOM 613 N N . VAL A 1 87 ? 4.604 0.053 -1.154 1.00 97.00 87 VAL A N 1
ATOM 614 C CA . VAL A 1 87 ? 3.815 -1.082 -0.634 1.00 97.00 87 VAL A CA 1
ATOM 615 C C . VAL A 1 87 ? 4.271 -1.428 0.784 1.00 97.00 87 VAL A C 1
ATOM 617 O O . VAL A 1 87 ? 3.438 -1.577 1.677 1.00 97.00 87 VAL A O 1
ATOM 620 N N . GLU A 1 88 ? 5.585 -1.489 1.011 1.00 95.50 88 GLU A N 1
ATOM 621 C CA . GLU A 1 88 ? 6.159 -1.748 2.337 1.00 95.50 88 GLU A CA 1
ATOM 622 C C . GLU A 1 88 ? 5.779 -0.653 3.339 1.00 95.50 88 GLU A C 1
ATOM 624 O O . GLU A 1 88 ? 5.276 -0.949 4.419 1.00 95.50 88 GLU A O 1
ATOM 629 N N . THR A 1 89 ? 5.915 0.614 2.946 1.00 94.50 89 THR A N 1
ATOM 630 C CA . THR A 1 89 ? 5.559 1.766 3.792 1.00 94.50 89 THR A CA 1
ATOM 631 C C . THR A 1 89 ? 4.073 1.772 4.175 1.00 94.50 89 THR A C 1
ATOM 633 O O . THR A 1 89 ? 3.724 2.089 5.318 1.00 94.50 89 THR A O 1
ATOM 636 N N . ALA A 1 90 ? 3.185 1.414 3.243 1.00 93.75 90 ALA A N 1
ATOM 637 C CA . ALA A 1 90 ? 1.750 1.319 3.504 1.00 93.75 90 ALA A CA 1
ATOM 638 C C . ALA A 1 90 ? 1.428 0.172 4.475 1.00 93.75 90 ALA A C 1
ATOM 640 O O . ALA A 1 90 ? 0.667 0.360 5.426 1.00 93.75 90 ALA A O 1
ATOM 641 N N . TYR A 1 91 ? 2.062 -0.992 4.290 1.00 95.62 91 TYR A N 1
ATOM 642 C CA . TYR A 1 91 ? 1.963 -2.115 5.223 1.00 95.62 91 TYR A CA 1
ATOM 643 C C . TYR A 1 91 ? 2.456 -1.739 6.627 1.00 95.62 91 TYR A C 1
ATOM 645 O O . TYR A 1 91 ? 1.763 -1.991 7.610 1.00 95.62 91 TYR A O 1
ATOM 653 N N . GLU A 1 92 ? 3.615 -1.090 6.740 1.00 93.25 92 GLU A N 1
ATOM 654 C CA . GLU A 1 92 ? 4.145 -0.673 8.036 1.00 93.25 92 GLU A CA 1
ATOM 655 C C . GLU A 1 92 ? 3.234 0.332 8.748 1.00 93.25 92 GLU A C 1
ATOM 657 O O . GLU A 1 92 ? 3.029 0.257 9.959 1.00 93.25 92 GLU A O 1
ATOM 662 N N . SER A 1 93 ? 2.682 1.287 7.997 1.00 90.31 93 SER A N 1
ATOM 663 C CA . SER A 1 93 ? 1.730 2.259 8.534 1.00 90.31 93 SER A CA 1
ATOM 664 C C . SER A 1 93 ? 0.480 1.570 9.066 1.00 90.31 93 SER A C 1
ATOM 666 O O . SER A 1 93 ? 0.015 1.918 10.146 1.00 90.31 93 SER A O 1
ATOM 668 N N . LEU A 1 94 ? -0.008 0.551 8.356 1.00 93.56 94 LEU A N 1
ATOM 669 C CA . LEU A 1 94 ? -1.141 -0.253 8.783 1.00 93.56 94 LEU A CA 1
ATOM 670 C C . LEU A 1 94 ? -0.845 -1.013 10.085 1.00 93.56 94 LEU A C 1
ATOM 672 O O . LEU A 1 94 ? -1.618 -0.881 11.024 1.00 93.56 94 LEU A O 1
ATOM 676 N N . VAL A 1 95 ? 0.255 -1.770 10.184 1.00 94.38 95 VAL A N 1
ATOM 677 C CA . VAL A 1 95 ? 0.543 -2.597 11.383 1.00 94.38 95 VAL A CA 1
ATOM 678 C C . VAL A 1 95 ? 0.883 -1.789 12.635 1.00 94.38 95 VAL A C 1
ATOM 680 O O . VAL A 1 95 ? 0.845 -2.324 13.738 1.00 94.38 95 VAL A O 1
ATOM 683 N N . ARG A 1 96 ? 1.220 -0.503 12.480 1.00 92.19 96 ARG A N 1
ATOM 684 C CA . ARG A 1 96 ? 1.420 0.428 13.600 1.00 92.19 96 ARG A CA 1
ATOM 685 C C . ARG A 1 96 ? 0.107 0.956 14.181 1.00 92.19 96 ARG A C 1
ATOM 687 O O . ARG A 1 96 ? 0.135 1.578 15.240 1.00 92.19 96 ARG A O 1
ATOM 694 N N . LEU A 1 97 ? -1.030 0.740 13.517 1.00 91.12 97 LEU A N 1
ATOM 695 C CA . LEU A 1 97 ? -2.327 1.14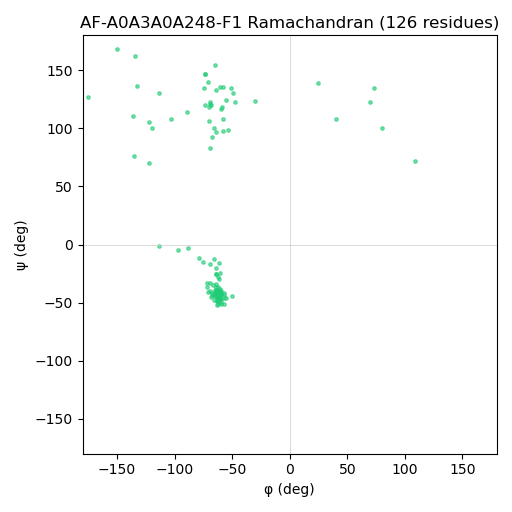3 14.048 1.00 91.12 97 LEU A CA 1
ATOM 696 C C . LEU A 1 97 ? -2.751 0.210 15.178 1.00 91.12 97 LEU A C 1
ATOM 698 O O . LEU A 1 97 ? -2.731 -1.008 15.032 1.00 91.12 97 LEU A O 1
ATOM 702 N N . GLN A 1 98 ? -3.230 0.788 16.275 1.00 92.56 98 GLN A N 1
ATOM 703 C CA . GLN A 1 98 ? -3.899 0.025 17.321 1.00 92.56 98 GLN A CA 1
ATOM 704 C C . GLN A 1 98 ? -5.403 -0.047 17.009 1.00 92.56 98 GLN A C 1
ATOM 706 O O . GLN A 1 98 ? -6.066 0.996 17.031 1.00 92.56 98 GLN A O 1
ATOM 711 N N . PRO A 1 99 ? -5.973 -1.231 16.719 1.00 91.44 99 PRO A N 1
ATOM 712 C CA . PRO A 1 99 ? -7.411 -1.356 16.535 1.00 91.44 99 PRO A CA 1
ATOM 713 C C . PRO A 1 99 ? -8.156 -1.270 17.875 1.00 91.44 99 PRO A C 1
ATOM 715 O O . PRO A 1 99 ? -7.655 -1.777 18.883 1.00 91.44 99 PRO A O 1
ATOM 718 N N . PRO A 1 100 ? -9.373 -0.696 17.898 1.00 91.12 100 PRO A N 1
ATOM 719 C CA . PRO A 1 100 ? -10.304 -0.906 19.003 1.00 91.12 100 PRO A CA 1
ATOM 720 C C . PRO A 1 100 ? -10.733 -2.382 19.067 1.00 91.12 100 PRO A C 1
ATOM 722 O O . PRO A 1 100 ? -10.758 -3.064 18.039 1.00 91.12 100 PRO A O 1
ATOM 725 N N . ASP A 1 101 ? -11.129 -2.869 20.248 1.00 88.69 101 ASP A N 1
ATOM 726 C CA . ASP A 1 101 ? -11.392 -4.298 20.507 1.00 88.69 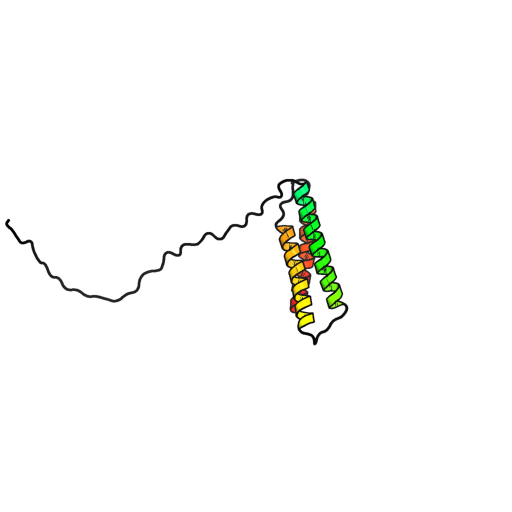101 ASP A CA 1
ATOM 727 C C . ASP A 1 101 ? -12.328 -4.954 19.477 1.00 88.69 101 ASP A C 1
ATOM 729 O O . ASP A 1 101 ? -12.035 -6.030 18.953 1.00 88.69 101 ASP A O 1
ATOM 733 N N . GLY A 1 102 ? -13.418 -4.273 19.105 1.00 91.31 102 GLY A N 1
ATOM 734 C CA . GLY A 1 102 ? -14.388 -4.771 18.120 1.00 91.31 102 GLY A CA 1
ATOM 735 C C . GLY A 1 102 ? -13.846 -4.921 16.690 1.00 91.31 102 GLY A C 1
ATOM 736 O O . GLY A 1 102 ? -14.494 -5.546 15.855 1.00 91.31 102 GLY A O 1
ATOM 737 N N . TRP A 1 103 ? -12.666 -4.372 16.399 1.00 92.75 103 TRP A N 1
ATOM 738 C CA . TRP A 1 103 ? -12.036 -4.371 15.075 1.00 92.75 103 TRP A CA 1
ATOM 739 C C . TRP A 1 103 ? -10.756 -5.207 15.017 1.00 92.75 103 TRP A C 1
ATOM 741 O O . TRP A 1 103 ? -10.170 -5.332 13.943 1.00 92.75 103 TRP A O 1
ATOM 751 N N . ALA A 1 104 ? -10.324 -5.815 16.127 1.00 92.88 104 ALA A N 1
ATOM 752 C CA . ALA A 1 104 ? -9.060 -6.545 16.191 1.00 92.88 104 ALA A CA 1
ATOM 753 C C . ALA A 1 104 ? -8.954 -7.649 15.120 1.00 92.88 104 ALA A C 1
ATOM 755 O O . ALA A 1 104 ? -7.962 -7.714 14.399 1.00 92.88 104 ALA A O 1
ATOM 756 N N . SER A 1 105 ? -10.002 -8.464 14.938 1.00 94.62 105 SER A N 1
ATOM 757 C CA . SER A 1 105 ? -9.998 -9.534 13.925 1.00 94.62 105 SER A CA 1
ATOM 758 C C . SER A 1 105 ? -9.914 -8.992 12.493 1.00 94.62 105 SER A C 1
ATOM 760 O O . SER A 1 105 ? -9.141 -9.504 11.681 1.00 94.62 105 SER A O 1
ATOM 762 N N . PHE A 1 106 ? -10.667 -7.929 12.191 1.00 93.81 106 PHE A N 1
ATOM 763 C CA . PHE A 1 106 ? -10.597 -7.254 10.896 1.00 93.81 106 PHE A CA 1
ATOM 764 C C . PHE A 1 106 ? -9.192 -6.703 10.647 1.00 93.81 106 PHE A C 1
ATOM 766 O O . PHE A 1 106 ? -8.612 -6.948 9.592 1.00 93.81 106 PHE A O 1
ATOM 773 N N . HIS A 1 107 ? -8.619 -6.021 11.641 1.00 95.00 107 HIS A N 1
ATOM 774 C CA . HIS A 1 107 ? -7.271 -5.481 11.562 1.00 95.00 107 HIS A CA 1
ATOM 775 C C . HIS A 1 107 ? -6.237 -6.566 11.270 1.00 95.00 107 HIS A C 1
ATOM 777 O O . HIS A 1 107 ? -5.413 -6.392 10.381 1.00 95.00 107 HIS A O 1
ATOM 783 N N . THR A 1 108 ? -6.304 -7.702 11.970 1.00 96.50 108 THR A N 1
ATOM 784 C CA . THR A 1 108 ? -5.399 -8.833 11.742 1.00 96.50 108 THR A CA 1
ATOM 785 C C . THR A 1 108 ? -5.514 -9.374 10.319 1.00 96.50 108 THR A C 1
ATOM 787 O O . THR A 1 108 ? -4.492 -9.625 9.683 1.00 96.50 108 THR A O 1
ATOM 790 N N . GLN A 1 109 ? -6.731 -9.542 9.792 1.00 96.81 109 GLN A N 1
ATOM 791 C CA . GLN A 1 109 ? -6.929 -10.009 8.414 1.00 96.81 109 GLN A CA 1
ATOM 792 C C . GLN A 1 109 ? -6.386 -9.005 7.395 1.00 96.81 109 GLN A C 1
ATOM 794 O O . GLN A 1 109 ? -5.697 -9.386 6.449 1.00 96.81 109 GLN A O 1
ATOM 799 N N . LEU A 1 110 ? -6.647 -7.720 7.625 1.00 94.62 110 LEU A N 1
ATOM 800 C CA . LEU A 1 110 ? -6.162 -6.638 6.786 1.00 94.62 110 LEU A CA 1
ATOM 801 C C . LEU A 1 110 ? -4.626 -6.556 6.786 1.00 94.62 110 LEU A C 1
ATOM 803 O O . LEU A 1 110 ? -4.007 -6.525 5.723 1.00 94.62 110 LEU A O 1
ATOM 807 N N . ALA A 1 111 ? -4.008 -6.583 7.967 1.00 96.19 111 ALA A N 1
ATOM 808 C CA . ALA A 1 111 ? -2.558 -6.600 8.141 1.00 96.19 111 ALA A CA 1
ATOM 809 C C . ALA A 1 111 ? -1.921 -7.823 7.476 1.00 96.19 111 ALA A C 1
ATOM 811 O O . ALA A 1 111 ? -0.885 -7.692 6.830 1.00 96.19 111 ALA A O 1
ATOM 812 N N . ARG A 1 112 ? -2.559 -8.995 7.572 1.00 97.44 112 ARG A N 1
ATOM 813 C CA . ARG A 1 112 ? -2.085 -10.213 6.910 1.00 97.44 112 ARG A CA 1
ATOM 814 C C . ARG A 1 112 ? -2.068 -10.065 5.390 1.00 97.44 112 ARG A C 1
ATOM 816 O O . ARG A 1 112 ? -1.029 -10.300 4.787 1.00 97.44 112 ARG A O 1
ATOM 823 N N . GLY A 1 113 ? -3.170 -9.620 4.784 1.00 96.31 113 GLY A N 1
ATOM 824 C CA . GLY A 1 113 ? -3.232 -9.419 3.331 1.00 96.31 113 GLY A CA 1
ATOM 825 C C . GLY A 1 113 ? -2.213 -8.389 2.831 1.00 96.31 113 GLY A C 1
ATOM 826 O O . GLY A 1 113 ? -1.515 -8.626 1.849 1.00 96.31 113 GLY A O 1
ATOM 827 N N . ALA A 1 114 ? -2.060 -7.270 3.546 1.00 96.25 114 ALA A N 1
ATOM 828 C CA . ALA A 1 114 ? -1.033 -6.275 3.238 1.00 96.25 114 ALA A CA 1
ATOM 829 C C . ALA A 1 114 ? 0.396 -6.831 3.404 1.00 96.25 114 ALA A C 1
ATOM 831 O O . ALA A 1 114 ? 1.281 -6.521 2.603 1.00 96.25 114 ALA A O 1
ATOM 832 N N . GLY A 1 115 ? 0.611 -7.683 4.409 1.00 97.00 115 GLY A N 1
ATOM 833 C CA . GLY A 1 115 ? 1.869 -8.388 4.642 1.00 97.00 115 GLY A CA 1
ATOM 834 C C . GLY A 1 115 ? 2.225 -9.346 3.506 1.00 97.00 115 GLY A C 1
ATOM 835 O O . GLY A 1 115 ? 3.371 -9.347 3.058 1.00 97.00 115 GLY A O 1
ATOM 836 N N . ASP A 1 116 ? 1.248 -10.088 2.981 1.00 97.19 116 ASP A N 1
ATOM 837 C CA . ASP A 1 116 ? 1.432 -10.974 1.825 1.00 97.19 116 ASP A CA 1
ATOM 838 C C . ASP A 1 116 ? 1.828 -10.170 0.571 1.00 97.19 116 ASP A C 1
ATOM 840 O O . ASP A 1 116 ? 2.772 -10.536 -0.135 1.00 97.19 116 ASP A O 1
ATOM 844 N N . CYS A 1 117 ? 1.183 -9.021 0.328 1.00 94.50 117 CYS A N 1
ATOM 845 C CA . CYS A 1 117 ? 1.569 -8.108 -0.752 1.00 94.50 117 CYS A CA 1
ATOM 846 C C . CYS A 1 117 ? 3.003 -7.580 -0.584 1.00 94.50 117 CYS A C 1
ATOM 848 O O . CYS A 1 117 ? 3.782 -7.606 -1.536 1.00 94.50 117 CYS A O 1
ATOM 850 N N . SER A 1 118 ? 3.366 -7.124 0.617 1.00 95.50 118 SER A N 1
ATOM 851 C CA . SER A 1 118 ? 4.715 -6.632 0.930 1.00 95.50 118 SER A CA 1
ATOM 852 C C . SER A 1 118 ? 5.784 -7.718 0.750 1.00 95.50 118 SER A C 1
ATOM 854 O O . SER A 1 118 ? 6.830 -7.488 0.139 1.00 95.50 118 SER A O 1
ATOM 856 N N . ALA A 1 119 ? 5.514 -8.944 1.205 1.00 94.12 119 ALA A N 1
ATOM 857 C CA . ALA A 1 119 ? 6.403 -10.081 0.992 1.00 94.12 119 ALA A CA 1
ATOM 858 C C . ALA A 1 119 ? 6.596 -10.389 -0.502 1.00 94.12 119 ALA A C 1
ATOM 860 O O . ALA A 1 119 ? 7.732 -10.577 -0.939 1.00 94.12 119 ALA A O 1
ATOM 861 N N . ALA A 1 120 ? 5.519 -10.377 -1.293 1.00 93.44 120 ALA A N 1
ATOM 862 C CA . ALA A 1 120 ? 5.602 -10.576 -2.737 1.00 93.44 120 ALA A CA 1
ATOM 863 C C . ALA A 1 120 ? 6.438 -9.484 -3.429 1.00 93.44 120 ALA A C 1
ATOM 865 O O . ALA A 1 120 ? 7.260 -9.801 -4.288 1.00 93.44 120 ALA A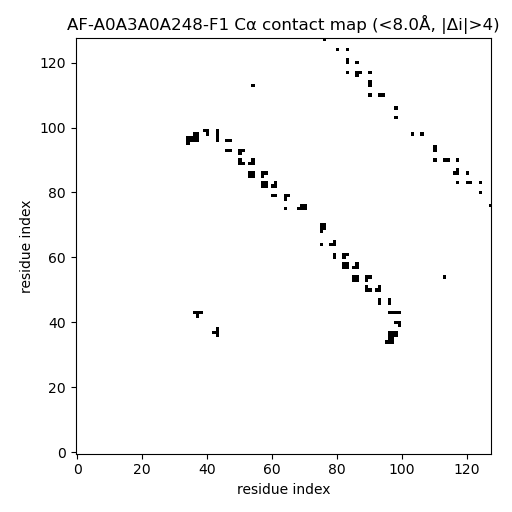 O 1
ATOM 866 N N . MET A 1 121 ? 6.286 -8.214 -3.033 1.00 93.50 121 MET A N 1
ATOM 867 C CA . MET A 1 121 ? 7.089 -7.118 -3.591 1.00 93.50 121 MET A CA 1
ATOM 868 C C . MET A 1 121 ? 8.581 -7.287 -3.296 1.00 93.50 121 MET A C 1
ATOM 870 O O . MET A 1 121 ? 9.390 -7.106 -4.201 1.00 93.50 121 MET A O 1
ATOM 874 N N . ARG A 1 122 ? 8.955 -7.711 -2.081 1.00 90.75 122 ARG A N 1
ATOM 875 C CA . ARG A 1 122 ? 10.361 -8.006 -1.752 1.00 90.75 122 ARG A CA 1
ATOM 876 C C . ARG A 1 122 ? 10.944 -9.100 -2.631 1.00 90.75 122 ARG A C 1
ATOM 878 O O . ARG A 1 122 ? 12.073 -8.965 -3.083 1.00 90.75 122 ARG A O 1
ATOM 885 N N . VAL A 1 123 ? 10.188 -10.167 -2.893 1.00 91.19 123 VAL A N 1
ATOM 886 C CA . VAL A 1 123 ? 10.629 -11.239 -3.801 1.00 91.19 123 VAL A CA 1
ATOM 887 C C . VAL A 1 123 ? 10.848 -10.700 -5.215 1.00 91.19 123 VAL A C 1
ATOM 889 O O . VAL A 1 123 ? 11.861 -11.015 -5.830 1.00 91.19 123 VAL A O 1
ATOM 892 N N . LEU A 1 124 ? 9.937 -9.862 -5.718 1.00 86.06 124 LEU A N 1
ATOM 893 C CA . LEU A 1 124 ? 10.066 -9.258 -7.047 1.00 86.06 124 LEU A CA 1
ATOM 894 C C . LEU A 1 124 ? 11.244 -8.283 -7.148 1.00 86.06 124 LEU A C 1
ATOM 896 O O . LEU A 1 124 ? 11.889 -8.242 -8.189 1.00 86.06 124 LEU A O 1
ATOM 900 N N . ALA A 1 125 ? 11.551 -7.542 -6.084 1.00 84.81 125 ALA A N 1
ATOM 901 C CA . ALA A 1 125 ? 12.685 -6.621 -6.056 1.00 84.81 125 ALA A CA 1
ATOM 902 C C . ALA A 1 125 ? 14.040 -7.333 -6.233 1.00 84.81 125 ALA A C 1
ATOM 904 O O . ALA A 1 125 ? 14.968 -6.740 -6.763 1.00 84.81 125 ALA A O 1
ATOM 905 N N . TRP A 1 126 ? 14.161 -8.608 -5.841 1.00 82.62 126 TRP A N 1
ATOM 906 C CA . TRP A 1 126 ? 15.364 -9.415 -6.105 1.00 82.62 126 TRP A CA 1
ATOM 907 C C . TRP A 1 126 ? 15.482 -9.897 -7.556 1.00 82.62 126 TRP A C 1
ATOM 909 O O . TRP A 1 126 ? 16.540 -10.386 -7.949 1.00 82.62 126 TRP A O 1
ATOM 919 N N . ALA A 1 127 ? 14.398 -9.830 -8.328 1.00 80.44 127 ALA A N 1
ATOM 920 C CA . ALA A 1 127 ? 14.336 -10.337 -9.696 1.00 80.44 127 ALA A CA 1
ATOM 921 C C . ALA A 1 127 ? 14.556 -9.249 -10.765 1.00 80.44 127 ALA A C 1
ATOM 923 O O . ALA A 1 127 ? 14.575 -9.580 -11.953 1.00 80.44 127 ALA A O 1
ATOM 924 N N . LEU A 1 128 ? 14.684 -7.983 -10.355 1.00 74.25 128 LEU A N 1
ATOM 925 C CA . LEU A 1 128 ? 14.897 -6.804 -11.202 1.00 74.25 128 LEU A CA 1
ATOM 926 C C . LEU A 1 128 ? 16.331 -6.284 -11.071 1.00 74.25 128 LEU A C 1
ATOM 928 O O . LEU A 1 128 ? 16.841 -5.785 -12.098 1.00 74.25 128 LEU A O 1
#

Nearest PDB structures (foldseek):
  4hwi-assembly1_B  TM=7.146E-01  e=2.162E+00  Arabidopsis thaliana
  4hwc-assembly1_A  TM=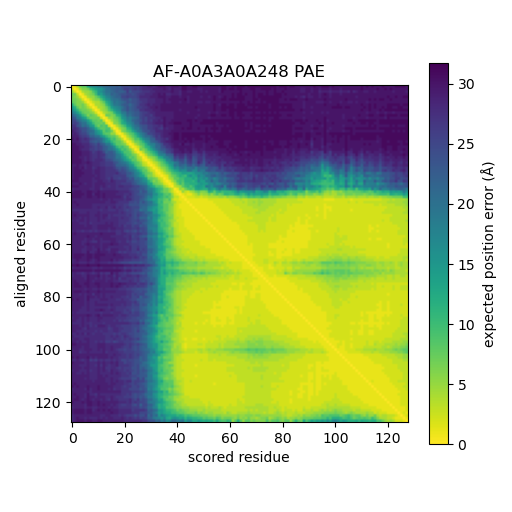7.138E-01  e=6.207E+00  Arabidopsis thaliana
  4hwd-assembly2_A  TM=5.249E-01  e=2.416E+00  Arabidopsis thaliana
  1ujw-assembly1_B  TM=5.981E-01  e=4.449E+00  Escherichia coli
  3ja6-assembly1_H  TM=5.971E-01  e=7.331E+00  Escherichia coli

Sequence (128 aa):
MAGMIAGLVLTSTFITRTPAASEASERQPVPTFTPTPPASGADYAAAATQAQTDLAQALSRVGRLIGTPKLSDAAWSGDVHAAMARVETAYESLVRLQPPDGWASFHTQLARGAGDCSAAMRVLAWAL

Solvent-accessible surface area (backbone atoms only — not comparable to full-atom values): 7796 Å² total; per-residue (Å²): 135,88,81,88,88,86,83,86,79,89,78,84,86,80,90,77,85,83,79,84,86,72,79,84,76,78,74,72,78,73,81,78,82,71,65,68,58,47,95,40,64,66,50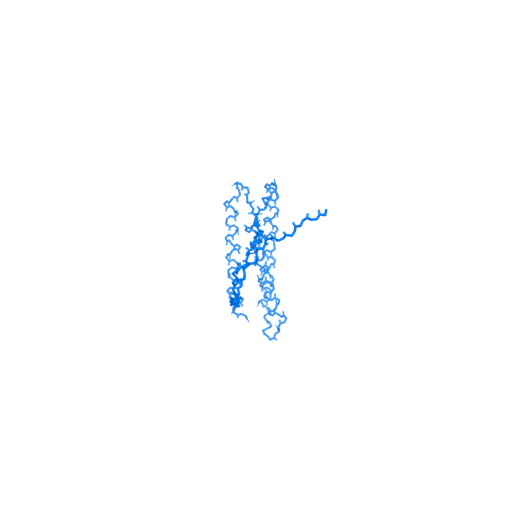,34,52,54,51,49,50,48,24,50,51,45,29,52,52,18,50,52,48,35,51,56,48,64,74,61,70,50,92,89,38,70,66,52,55,51,51,40,51,53,23,41,53,37,25,41,52,19,35,53,57,42,67,48,54,46,63,48,81,95,39,42,70,60,49,52,55,51,46,48,55,38,45,54,52,32,52,52,40,56,59,52,62,77,75,110

Foldseek 3Di:
DDDDDDDDDDDDDDDDDDDDPDDPPPPPPDPPPQLDEQPDQVSLVVQLVVLVVQLVVLVVQLCVLVVDDDPVDPVSLVSNVVSLVSLVVSLVSLVSYDHDPVCVVVSVVSSVVSVVSNVVSVVVNVVD